Protein AF-A0A2T4RYZ0-F1 (afdb_monomer_lite)

Organism: NCBI:txid214473

Sequence (71 aa):
MSIKDEIESRKTFAIISHPDAGKTTLTEKLLLFGGAIREAGTVKGKKSGKFATSDWMKVEQERGISVTSSV

pLDDT: mean 73.69, std 17.13, range [35.34, 96.88]

Radius of gyration: 14.69 Å; chains: 1; bounding box: 34×19×42 Å

Structure (mmCIF, N/CA/C/O backbone):
data_AF-A0A2T4RYZ0-F1
#
_entry.id   AF-A0A2T4RYZ0-F1
#
loop_
_atom_site.group_PDB
_atom_site.id
_atom_site.type_symbol
_atom_site.label_atom_id
_atom_site.label_alt_id
_atom_site.label_comp_id
_atom_site.label_asym_id
_atom_site.label_entity_id
_atom_site.label_seq_id
_atom_site.pdbx_PDB_ins_code
_atom_site.Cartn_x
_atom_site.Cartn_y
_atom_site.Cartn_z
_atom_site.occupancy
_atom_site.B_iso_or_equiv
_atom_site.auth_seq_id
_atom_site.auth_comp_id
_atom_site.auth_asym_id
_atom_site.auth_atom_id
_atom_site.pdbx_PDB_model_num
ATOM 1 N N . MET A 1 1 ? -9.282 0.588 26.500 1.00 77.31 1 MET A N 1
ATOM 2 C CA . MET A 1 1 ? -9.638 0.828 25.092 1.00 77.31 1 MET A CA 1
ATOM 3 C C . MET A 1 1 ? -10.957 0.128 24.841 1.00 77.31 1 MET A C 1
ATOM 5 O O . MET A 1 1 ? -11.059 -1.059 25.134 1.00 77.31 1 MET A O 1
ATOM 9 N N . SER A 1 2 ? -11.991 0.875 24.472 1.00 95.81 2 SER A N 1
ATOM 10 C CA . SER A 1 2 ? -13.317 0.327 24.194 1.00 95.81 2 SER A CA 1
ATOM 11 C C . SER A 1 2 ? -13.370 -0.251 22.775 1.00 95.81 2 SER A C 1
ATOM 13 O O . SER A 1 2 ? -12.584 0.137 21.911 1.00 95.81 2 SER A O 1
ATOM 15 N N . ILE A 1 3 ? -14.326 -1.145 22.502 1.00 96.06 3 ILE A N 1
ATOM 16 C CA . ILE A 1 3 ? -14.560 -1.644 21.135 1.00 96.06 3 ILE A CA 1
ATOM 17 C C . ILE A 1 3 ? -14.865 -0.504 20.152 1.00 96.06 3 ILE A C 1
ATOM 19 O O . ILE A 1 3 ? -14.523 -0.581 18.976 1.00 96.06 3 ILE A O 1
ATOM 23 N N . LYS A 1 4 ? -15.476 0.577 20.644 1.00 96.31 4 LYS A N 1
ATOM 24 C CA . LYS A 1 4 ? -15.794 1.758 19.849 1.00 96.31 4 LYS A CA 1
ATOM 25 C C . LYS A 1 4 ? -14.521 2.512 19.449 1.00 96.31 4 LYS A C 1
ATOM 27 O O . LYS A 1 4 ? -14.375 2.841 18.277 1.00 96.31 4 LYS A O 1
ATOM 32 N N . ASP A 1 5 ? -13.577 2.677 20.377 1.00 96.88 5 ASP A N 1
ATOM 33 C CA . ASP A 1 5 ? -12.287 3.348 20.129 1.00 96.88 5 ASP A CA 1
ATOM 34 C C . ASP A 1 5 ? -11.475 2.594 19.057 1.00 96.88 5 ASP A C 1
ATOM 36 O O . ASP A 1 5 ? -10.860 3.176 18.162 1.00 96.88 5 ASP A O 1
ATOM 40 N N . GLU A 1 6 ? -11.513 1.262 19.119 1.00 96.12 6 GLU A N 1
ATOM 41 C CA . GLU A 1 6 ? -10.895 0.369 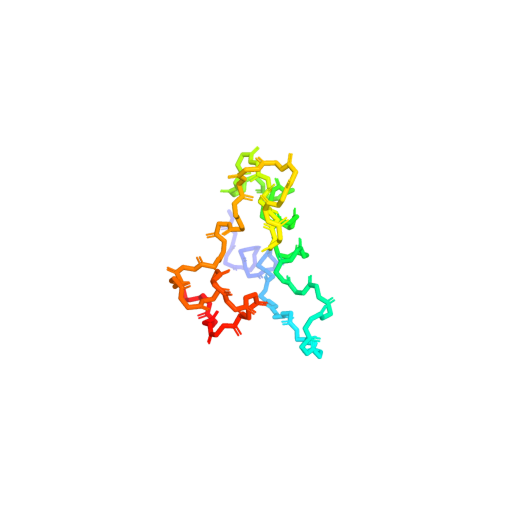18.141 1.00 96.12 6 GLU A CA 1
ATOM 42 C C . GLU A 1 6 ? -11.513 0.537 16.742 1.00 96.12 6 GLU A C 1
ATOM 44 O O . GLU A 1 6 ? -10.795 0.651 15.745 1.00 96.12 6 GLU A O 1
ATOM 49 N N . ILE A 1 7 ? -12.841 0.592 16.640 1.00 95.88 7 ILE A N 1
ATOM 50 C CA . ILE A 1 7 ? -13.533 0.775 15.355 1.00 95.88 7 ILE A CA 1
ATOM 51 C C . ILE A 1 7 ? -13.219 2.152 14.754 1.00 95.88 7 ILE A C 1
ATOM 53 O O . ILE A 1 7 ? -12.937 2.249 13.560 1.00 95.88 7 ILE A O 1
ATOM 57 N N . GLU A 1 8 ? -13.216 3.207 15.570 1.00 96.62 8 GLU A N 1
ATOM 58 C CA . GLU A 1 8 ? -12.973 4.581 15.114 1.00 96.62 8 GLU A CA 1
ATOM 59 C C . GLU A 1 8 ? -11.534 4.805 14.617 1.00 96.62 8 GLU A C 1
ATOM 61 O O . GLU A 1 8 ? -11.315 5.594 13.688 1.00 96.62 8 GLU A O 1
ATOM 66 N N . SER A 1 9 ? -10.555 4.077 15.165 1.00 95.25 9 SER A N 1
ATOM 67 C CA . SER A 1 9 ? -9.149 4.175 14.743 1.00 95.25 9 SER A CA 1
ATOM 68 C C . SER A 1 9 ? -8.850 3.488 13.400 1.00 95.25 9 SER A C 1
ATOM 70 O O . SER A 1 9 ? -7.960 3.929 12.671 1.00 95.25 9 SER A O 1
ATOM 72 N N . ARG A 1 10 ? -9.613 2.456 13.009 1.00 95.31 10 ARG A N 1
ATOM 73 C CA . ARG A 1 10 ? -9.400 1.713 11.753 1.00 95.31 10 ARG A CA 1
ATOM 74 C C . ARG A 1 10 ? -9.742 2.558 10.519 1.00 95.31 10 ARG A C 1
ATOM 76 O O . ARG A 1 10 ? -10.688 3.351 10.516 1.00 95.31 10 ARG A O 1
ATOM 83 N N . LYS A 1 11 ? -8.960 2.389 9.448 1.00 94.50 11 LYS A N 1
ATOM 84 C CA . LYS A 1 11 ? -9.155 3.044 8.143 1.00 94.50 11 LYS A CA 1
ATOM 85 C C . LYS A 1 11 ? -8.886 2.034 7.027 1.00 94.50 11 LYS A C 1
ATOM 87 O O . LYS A 1 11 ? -7.736 1.752 6.711 1.00 94.50 11 LYS A O 1
ATOM 92 N N . THR A 1 12 ? -9.951 1.496 6.440 1.00 93.62 12 THR A N 1
ATOM 93 C CA . THR A 1 12 ? -9.882 0.556 5.311 1.00 93.62 12 THR A CA 1
ATOM 94 C C . THR A 1 12 ? -10.195 1.303 4.021 1.00 93.62 12 THR A C 1
ATOM 96 O O . THR A 1 12 ? -11.252 1.923 3.914 1.00 93.62 12 THR A O 1
ATOM 99 N N . PHE A 1 13 ? -9.286 1.265 3.049 1.00 93.81 13 PHE A N 1
ATOM 100 C CA . PHE A 1 13 ? -9.443 1.955 1.769 1.00 93.81 13 PHE A CA 1
ATOM 101 C C . PHE A 1 13 ? -8.744 1.192 0.638 1.00 93.81 13 PHE A C 1
ATOM 103 O O . PHE A 1 13 ? -7.956 0.282 0.890 1.00 93.81 13 PHE A O 1
ATOM 110 N N . ALA A 1 14 ? -9.030 1.577 -0.606 1.00 89.44 14 ALA A N 1
ATOM 111 C CA . ALA A 1 14 ? -8.407 1.021 -1.804 1.00 89.44 14 ALA A CA 1
ATOM 112 C C . ALA A 1 14 ? -7.871 2.141 -2.707 1.00 89.44 14 ALA A C 1
ATOM 114 O O . ALA A 1 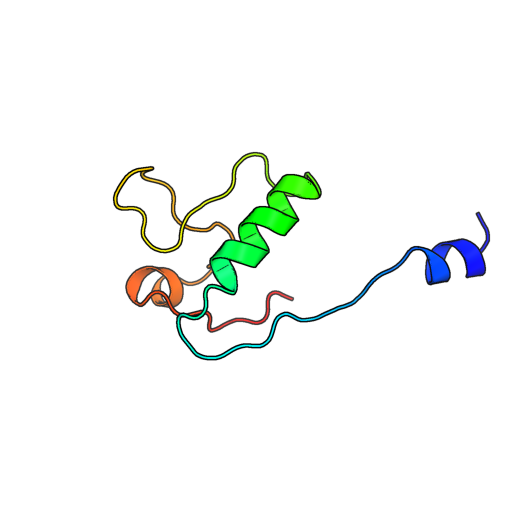14 ? -8.426 3.240 -2.741 1.00 89.44 14 ALA A O 1
ATOM 115 N N . ILE A 1 15 ? -6.809 1.849 -3.464 1.00 86.31 15 ILE A N 1
ATOM 116 C CA . ILE A 1 15 ? -6.238 2.756 -4.467 1.00 86.31 15 ILE A CA 1
ATOM 117 C C . ILE A 1 15 ? -6.621 2.236 -5.856 1.00 86.31 15 ILE A C 1
ATOM 119 O O . ILE A 1 15 ? -6.090 1.228 -6.319 1.00 86.31 15 ILE A O 1
ATOM 123 N N . ILE A 1 16 ? -7.526 2.942 -6.537 1.00 88.12 16 ILE A N 1
ATOM 124 C CA . ILE A 1 16 ? -7.972 2.626 -7.902 1.00 88.12 16 ILE A CA 1
ATOM 125 C C . ILE A 1 16 ? -7.515 3.714 -8.875 1.00 88.12 16 ILE A C 1
ATOM 127 O O . ILE A 1 16 ? -7.599 4.902 -8.577 1.00 88.12 16 ILE A O 1
ATOM 131 N N . SER A 1 17 ? -7.007 3.326 -10.044 1.00 85.81 17 SER A N 1
ATOM 132 C CA . SER A 1 17 ? -6.613 4.275 -11.092 1.00 85.81 17 SER A CA 1
ATOM 133 C C . SER A 1 17 ? -6.372 3.582 -12.432 1.00 85.81 17 SER A C 1
ATOM 135 O O . SER A 1 17 ? -6.291 2.351 -12.503 1.00 85.81 17 SER A O 1
ATOM 137 N N . HIS A 1 18 ? -6.192 4.382 -13.482 1.00 87.31 18 HIS A N 1
ATOM 138 C CA . HIS A 1 18 ? -5.776 3.927 -14.809 1.00 87.31 18 HIS A CA 1
ATOM 139 C C . HIS A 1 18 ? -4.430 3.160 -14.767 1.00 87.31 18 HIS A C 1
ATOM 141 O O . HIS A 1 18 ? -3.622 3.408 -13.857 1.00 87.31 18 HIS A O 1
ATOM 147 N N . PRO A 1 19 ? -4.162 2.210 -15.691 1.00 79.75 19 PRO A N 1
ATOM 148 C CA . PRO A 1 19 ? -2.835 1.612 -15.848 1.00 79.75 19 PRO A CA 1
ATOM 149 C C . PRO A 1 19 ? -1.723 2.671 -15.876 1.00 79.75 19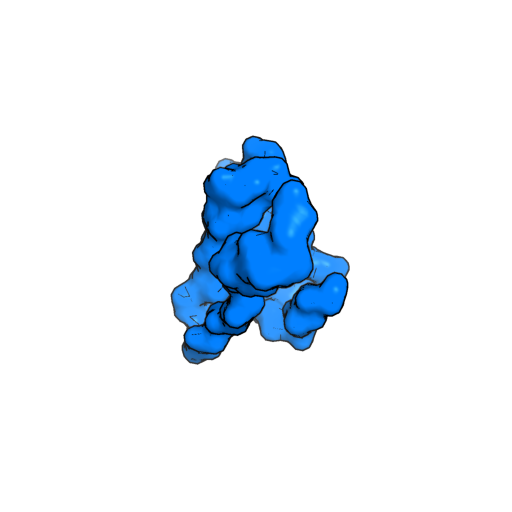 PRO A C 1
ATOM 151 O O . PRO A 1 19 ? -1.937 3.791 -16.332 1.00 79.75 19 PRO A O 1
ATOM 154 N N . ASP A 1 20 ? -0.567 2.344 -15.298 1.00 79.31 20 ASP A N 1
ATOM 155 C CA . ASP A 1 20 ? 0.618 3.215 -15.215 1.00 79.31 20 ASP A CA 1
ATOM 156 C C . ASP A 1 20 ? 0.467 4.560 -14.472 1.00 79.31 20 ASP A C 1
ATOM 158 O O . ASP A 1 20 ? 1.437 5.306 -14.352 1.00 79.31 20 ASP A O 1
ATOM 162 N N . ALA A 1 21 ? -0.683 4.859 -13.856 1.00 84.94 21 ALA A N 1
ATOM 163 C CA . ALA A 1 21 ? -0.892 6.101 -13.097 1.00 84.94 21 ALA A CA 1
ATOM 164 C C . ALA A 1 21 ? -0.185 6.147 -11.718 1.00 84.94 21 ALA A C 1
ATOM 166 O O . ALA A 1 21 ? -0.4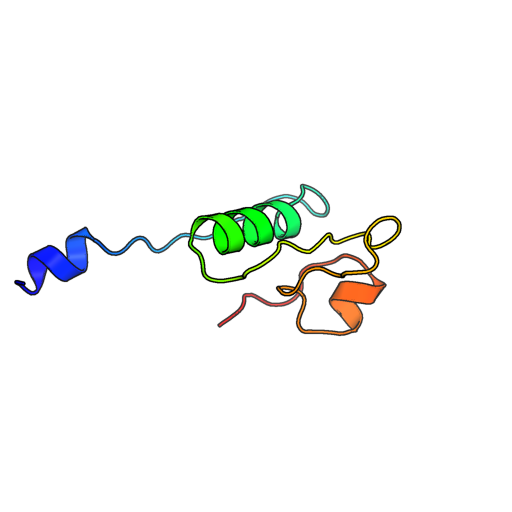24 7.054 -10.927 1.00 84.94 21 ALA A O 1
ATOM 167 N N . GLY A 1 22 ? 0.671 5.167 -11.401 1.00 82.94 22 GLY A N 1
ATOM 168 C CA . GLY A 1 22 ? 1.537 5.212 -10.214 1.00 82.94 22 GLY A CA 1
ATOM 169 C C . GLY A 1 22 ? 0.957 4.646 -8.909 1.00 82.94 22 GLY A C 1
ATOM 170 O O . GLY A 1 22 ? 1.456 4.993 -7.840 1.00 82.94 22 GLY A O 1
ATOM 171 N N . LYS A 1 23 ? -0.047 3.753 -8.963 1.00 88.56 23 LYS A N 1
ATOM 172 C CA . LYS A 1 23 ? -0.635 3.098 -7.765 1.00 88.56 23 LYS A CA 1
ATOM 173 C C . LYS A 1 23 ? 0.411 2.420 -6.885 1.00 88.56 23 LYS A C 1
ATOM 175 O O . LYS A 1 23 ? 0.435 2.637 -5.676 1.00 88.56 23 LYS A O 1
ATOM 180 N N . THR A 1 24 ? 1.293 1.638 -7.502 1.00 82.38 24 THR A N 1
ATOM 181 C CA . THR A 1 24 ? 2.357 0.904 -6.808 1.00 82.38 24 THR A CA 1
ATOM 182 C C . THR A 1 24 ? 3.327 1.869 -6.127 1.00 82.38 24 THR A C 1
ATOM 184 O O . THR A 1 24 ? 3.625 1.721 -4.947 1.00 82.38 24 THR A O 1
ATOM 187 N N . THR A 1 25 ? 3.730 2.944 -6.813 1.00 84.44 25 THR A N 1
ATOM 188 C CA . THR A 1 25 ? 4.599 3.982 -6.235 1.00 84.44 25 THR A CA 1
ATOM 189 C C . THR A 1 25 ? 3.965 4.659 -5.018 1.00 84.44 25 THR A C 1
ATOM 191 O O . THR A 1 25 ? 4.646 4.881 -4.018 1.00 84.44 25 THR A O 1
ATOM 194 N N . LEU A 1 26 ? 2.669 4.986 -5.080 1.00 88.38 26 LEU A N 1
ATOM 195 C CA . LEU A 1 26 ? 1.952 5.581 -3.949 1.00 88.38 26 LEU A CA 1
ATOM 196 C C . LEU A 1 26 ? 1.854 4.605 -2.767 1.00 88.38 26 LEU A C 1
ATOM 198 O O . LEU A 1 26 ? 2.073 5.003 -1.625 1.00 88.38 26 LEU A O 1
ATOM 202 N N . THR A 1 27 ? 1.589 3.329 -3.049 1.00 87.38 27 THR A N 1
ATOM 203 C CA . THR A 1 27 ? 1.497 2.264 -2.038 1.00 87.38 27 THR A CA 1
ATOM 204 C C . THR A 1 27 ? 2.817 2.092 -1.283 1.00 87.38 27 THR A C 1
ATOM 206 O O . THR A 1 27 ? 2.826 2.121 -0.056 1.00 87.38 27 THR A O 1
ATOM 209 N N . GLU A 1 28 ? 3.949 2.030 -1.989 1.00 85.56 28 GLU A N 1
ATOM 210 C CA . GLU A 1 28 ? 5.285 1.938 -1.376 1.00 85.56 28 GLU A CA 1
ATOM 211 C C . GLU A 1 28 ? 5.585 3.126 -0.446 1.00 85.56 28 GLU A C 1
ATOM 213 O O . GLU A 1 28 ? 6.168 2.962 0.626 1.00 85.56 28 GLU A O 1
ATOM 218 N N . LYS A 1 29 ? 5.157 4.341 -0.813 1.00 88.12 29 LYS A N 1
ATOM 219 C CA . LYS A 1 29 ? 5.324 5.519 0.052 1.00 88.12 29 LYS A CA 1
ATOM 220 C C . LYS A 1 29 ? 4.449 5.447 1.298 1.00 88.12 29 LYS A C 1
ATOM 222 O O . LYS A 1 29 ? 4.939 5.766 2.377 1.00 88.12 29 LYS A O 1
ATOM 227 N N . LEU A 1 30 ? 3.197 5.011 1.171 1.00 90.38 30 LEU A N 1
ATOM 228 C CA . LEU A 1 30 ? 2.303 4.829 2.318 1.00 90.38 30 LEU A CA 1
ATOM 229 C C . LEU A 1 30 ? 2.853 3.788 3.299 1.00 90.38 30 LEU A C 1
ATOM 231 O O . LEU A 1 30 ? 2.866 4.041 4.500 1.00 90.38 30 LEU A O 1
ATOM 235 N N . LEU A 1 31 ? 3.374 2.666 2.795 1.00 88.00 31 LEU A N 1
ATOM 236 C CA . LEU A 1 31 ? 4.009 1.638 3.622 1.00 88.00 31 LEU A CA 1
ATOM 237 C C . LEU A 1 31 ? 5.270 2.160 4.327 1.00 88.00 31 LEU A C 1
ATOM 239 O O . LEU A 1 31 ? 5.475 1.856 5.502 1.00 88.00 31 LEU A O 1
ATOM 243 N N . LEU A 1 32 ? 6.090 2.971 3.648 1.00 85.75 32 LEU A N 1
ATOM 244 C CA . LEU A 1 32 ? 7.271 3.596 4.252 1.00 85.75 32 LEU A CA 1
ATOM 245 C C . LEU A 1 32 ? 6.882 4.576 5.366 1.00 85.75 32 LEU A C 1
ATOM 247 O O . LEU A 1 32 ? 7.435 4.514 6.461 1.00 85.75 32 LEU A O 1
ATOM 251 N N . PHE A 1 33 ? 5.920 5.468 5.111 1.00 90.12 33 PHE A N 1
ATOM 252 C CA . PHE A 1 33 ? 5.468 6.445 6.108 1.00 90.12 33 PHE A CA 1
ATOM 253 C C . PHE A 1 33 ? 4.734 5.795 7.284 1.00 90.12 33 PHE A C 1
ATOM 255 O O . PHE A 1 33 ? 4.846 6.275 8.408 1.00 90.12 33 PHE A O 1
ATOM 262 N N . GLY A 1 34 ? 4.027 4.689 7.043 1.00 89.06 34 GLY A N 1
ATOM 263 C CA . GLY A 1 34 ? 3.411 3.872 8.088 1.00 89.06 34 GLY A CA 1
ATOM 264 C C . GLY A 1 34 ? 4.401 3.005 8.871 1.00 89.06 34 GLY A C 1
ATOM 265 O O . GLY A 1 34 ? 3.988 2.310 9.794 1.00 89.06 34 GLY A O 1
ATOM 266 N N . GLY A 1 35 ? 5.690 3.007 8.508 1.00 87.38 35 GLY A N 1
ATOM 267 C CA . GLY A 1 35 ? 6.719 2.185 9.150 1.00 87.38 35 GLY A CA 1
ATOM 268 C C . GLY A 1 35 ? 6.608 0.684 8.860 1.00 87.38 35 GLY A C 1
ATOM 269 O O . GLY A 1 35 ? 7.305 -0.107 9.494 1.00 87.38 35 GLY A O 1
ATOM 270 N N . ALA A 1 36 ? 5.762 0.279 7.907 1.00 84.69 36 ALA A N 1
ATOM 271 C CA . ALA A 1 36 ? 5.582 -1.117 7.509 1.00 84.69 36 ALA A CA 1
ATOM 272 C C . ALA A 1 36 ? 6.776 -1.651 6.698 1.00 84.69 36 ALA A C 1
ATOM 274 O O . ALA A 1 36 ? 7.066 -2.845 6.736 1.00 84.69 36 ALA A O 1
ATOM 275 N N . ILE A 1 37 ? 7.500 -0.766 6.002 1.00 78.62 37 ILE A N 1
ATOM 276 C CA . ILE A 1 37 ? 8.766 -1.072 5.324 1.00 78.62 37 ILE A CA 1
ATOM 277 C C . ILE A 1 37 ? 9.837 -0.051 5.719 1.00 78.62 37 ILE A C 1
ATOM 279 O O . ILE A 1 37 ? 9.538 1.110 5.990 1.00 78.62 37 ILE A O 1
ATOM 283 N N . ARG A 1 38 ? 11.105 -0.477 5.742 1.00 77.56 38 ARG A N 1
ATOM 284 C CA . ARG A 1 38 ? 12.246 0.391 6.101 1.00 77.56 38 ARG A CA 1
ATOM 285 C C . ARG A 1 38 ? 12.713 1.287 4.952 1.00 77.56 38 ARG A C 1
ATOM 287 O O . ARG A 1 38 ? 13.385 2.284 5.189 1.00 77.56 38 ARG A O 1
ATOM 294 N N . GLU A 1 39 ? 12.385 0.922 3.717 1.00 73.38 39 GLU A N 1
ATOM 295 C CA . GLU A 1 39 ? 12.808 1.617 2.504 1.00 73.38 39 GLU A CA 1
ATOM 296 C C . GLU A 1 39 ? 11.780 1.358 1.398 1.00 73.38 39 GLU A C 1
ATOM 298 O O . GLU A 1 39 ? 11.321 0.229 1.253 1.00 73.38 39 GLU A O 1
ATOM 303 N N . ALA A 1 40 ? 11.411 2.389 0.635 1.00 70.44 40 ALA A N 1
ATOM 304 C CA . ALA A 1 40 ? 10.456 2.265 -0.469 1.00 70.44 40 ALA A CA 1
ATOM 305 C C . ALA A 1 40 ? 11.162 1.857 -1.772 1.00 70.44 40 ALA A C 1
ATOM 307 O O . ALA A 1 40 ? 12.119 2.520 -2.189 1.00 70.44 40 ALA A O 1
ATOM 308 N N . GLY A 1 41 ? 10.662 0.815 -2.440 1.00 65.56 41 GLY A N 1
ATOM 309 C CA . GLY A 1 41 ? 11.119 0.392 -3.764 1.00 65.56 41 GLY A CA 1
ATOM 310 C C . GLY A 1 41 ? 10.532 1.241 -4.899 1.00 65.56 41 GLY A C 1
ATOM 311 O O . GLY A 1 41 ? 9.734 2.155 -4.689 1.00 65.56 41 GLY A O 1
ATOM 312 N N . THR A 1 42 ? 10.948 0.988 -6.143 1.00 65.81 42 THR A N 1
ATOM 313 C CA . THR A 1 42 ? 10.395 1.663 -7.336 1.00 65.81 42 THR A CA 1
ATOM 314 C C . THR A 1 42 ? 10.097 0.650 -8.439 1.00 65.81 42 THR A C 1
ATOM 316 O O . THR A 1 42 ? 10.901 -0.243 -8.688 1.00 65.81 42 THR A O 1
ATOM 319 N N . VAL A 1 43 ? 8.977 0.830 -9.154 1.00 60.09 43 VAL A N 1
ATOM 320 C CA . VAL A 1 43 ? 8.505 -0.076 -10.228 1.00 60.09 43 VAL A CA 1
ATOM 321 C C . VAL A 1 43 ? 9.516 -0.212 -11.381 1.00 60.09 43 VAL A C 1
ATOM 323 O O . VAL A 1 43 ? 9.646 -1.264 -11.992 1.00 60.09 43 VAL A O 1
ATOM 326 N N . LYS A 1 44 ? 10.294 0.841 -11.675 1.00 58.59 44 LYS A N 1
ATOM 327 C CA . LYS A 1 44 ? 11.382 0.825 -12.671 1.00 58.59 44 LYS A CA 1
ATOM 328 C C . LYS A 1 44 ? 12.740 0.923 -11.969 1.00 58.59 44 LYS A C 1
ATOM 330 O O . LYS A 1 44 ? 13.296 2.013 -11.840 1.00 58.59 44 LYS A O 1
ATOM 335 N N . GLY A 1 45 ? 13.293 -0.211 -11.543 1.00 54.34 45 GLY A N 1
ATOM 336 C CA . GLY A 1 45 ? 14.562 -0.335 -10.805 1.00 54.34 45 GLY A CA 1
ATOM 337 C C . GLY A 1 45 ? 15.851 0.038 -11.564 1.00 54.34 45 GLY A C 1
ATOM 338 O O . GLY A 1 45 ? 16.882 -0.585 -11.344 1.00 54.34 45 GLY A O 1
ATOM 339 N N . LYS A 1 46 ? 15.848 1.039 -12.458 1.00 49.50 46 LYS A N 1
ATOM 340 C CA . LYS A 1 46 ? 17.037 1.407 -13.258 1.00 49.50 46 LYS A CA 1
ATOM 341 C C . LYS A 1 46 ? 18.083 2.265 -12.525 1.00 49.50 46 LYS A C 1
ATOM 343 O O . LYS A 1 46 ? 19.190 2.385 -13.033 1.00 49.50 46 LYS A O 1
ATOM 348 N N . LYS A 1 47 ? 17.772 2.876 -11.370 1.00 47.72 47 LYS A N 1
ATOM 349 C CA . LYS A 1 47 ? 18.722 3.748 -10.632 1.00 47.72 47 LYS A CA 1
ATOM 350 C C . LYS A 1 47 ? 19.013 3.346 -9.182 1.00 47.72 47 LYS A C 1
ATOM 352 O O . LYS A 1 47 ? 20.053 3.735 -8.672 1.00 47.72 47 LYS A O 1
ATOM 357 N N . SER A 1 48 ? 18.139 2.580 -8.528 1.00 53.47 48 SER A N 1
ATOM 358 C CA . SER A 1 48 ? 18.272 2.199 -7.108 1.00 53.47 48 SER A CA 1
ATOM 359 C C . SER A 1 48 ? 18.437 0.692 -6.873 1.00 53.47 48 SER A C 1
ATOM 361 O O . SER A 1 48 ? 18.581 0.273 -5.729 1.00 53.47 48 SER A O 1
ATOM 363 N N . GLY A 1 49 ? 18.401 -0.137 -7.926 1.00 52.78 49 GLY A N 1
ATOM 364 C CA . GLY A 1 49 ? 18.592 -1.593 -7.842 1.00 52.78 49 GLY A CA 1
ATOM 365 C C . GLY A 1 49 ? 17.504 -2.375 -7.089 1.00 52.78 49 GLY A C 1
ATOM 366 O O . GLY A 1 49 ? 17.563 -3.600 -7.061 1.00 52.78 49 GLY A O 1
ATOM 367 N N . LYS A 1 50 ? 16.507 -1.701 -6.497 1.00 55.22 50 LYS A N 1
ATOM 368 C CA . LYS A 1 50 ? 15.447 -2.312 -5.682 1.00 55.22 50 LYS A CA 1
ATOM 369 C C . LYS A 1 50 ? 14.078 -2.135 -6.339 1.00 55.22 50 LYS A C 1
ATOM 371 O O . LYS A 1 50 ? 13.625 -1.008 -6.558 1.00 55.22 50 LYS A O 1
ATOM 376 N N . PHE A 1 51 ? 13.445 -3.260 -6.656 1.00 60.31 51 PHE A N 1
ATOM 377 C CA . PHE A 1 51 ? 12.066 -3.329 -7.143 1.00 60.31 51 PHE A CA 1
ATOM 378 C C . PHE A 1 51 ? 11.073 -3.018 -6.012 1.00 60.31 51 PHE A C 1
ATOM 380 O O . PHE A 1 51 ? 11.439 -3.075 -4.836 1.00 60.31 51 PHE A O 1
ATOM 387 N N . ALA A 1 52 ? 9.839 -2.642 -6.361 1.00 59.16 52 ALA A N 1
ATOM 388 C CA . ALA A 1 52 ? 8.769 -2.459 -5.382 1.00 59.16 52 ALA A CA 1
ATOM 389 C C . ALA A 1 52 ? 8.521 -3.773 -4.623 1.00 59.16 52 ALA A C 1
ATOM 391 O O . ALA A 1 52 ? 8.436 -4.841 -5.225 1.00 59.16 52 ALA A O 1
ATOM 392 N N . THR A 1 53 ? 8.436 -3.693 -3.296 1.00 61.03 53 THR A N 1
ATOM 393 C CA . THR A 1 53 ? 8.210 -4.862 -2.424 1.00 61.03 53 THR A CA 1
ATOM 394 C C . THR A 1 53 ? 6.761 -5.352 -2.438 1.00 61.03 53 THR A C 1
ATOM 396 O O . THR A 1 53 ? 6.484 -6.471 -2.015 1.00 61.03 53 THR A O 1
ATOM 399 N N . SER A 1 54 ? 5.848 -4.521 -2.943 1.00 56.38 54 SER A N 1
ATOM 400 C CA . SER A 1 54 ? 4.423 -4.818 -3.117 1.00 56.38 54 SER A CA 1
ATOM 401 C C . SER A 1 54 ? 4.098 -5.685 -4.343 1.00 56.38 54 SER A C 1
ATOM 403 O O . SER A 1 54 ? 3.026 -6.286 -4.372 1.00 56.38 54 SER A O 1
ATOM 405 N N . ASP A 1 55 ? 5.017 -5.819 -5.305 1.00 57.41 55 ASP A N 1
ATOM 406 C CA . ASP A 1 55 ? 4.843 -6.670 -6.489 1.00 57.41 55 ASP A CA 1
ATOM 407 C C . ASP A 1 55 ? 5.352 -8.094 -6.174 1.00 57.41 55 ASP A C 1
ATOM 409 O O . ASP A 1 55 ? 6.545 -8.395 -6.307 1.00 57.41 55 ASP A O 1
ATOM 413 N N . TRP A 1 56 ? 4.459 -8.967 -5.690 1.00 54.59 56 TRP A N 1
ATOM 414 C CA . TRP A 1 56 ? 4.788 -10.328 -5.233 1.00 54.59 56 TRP A CA 1
ATOM 415 C C . TRP A 1 56 ? 5.032 -11.316 -6.383 1.00 54.59 56 TRP A C 1
ATOM 417 O O . TRP A 1 56 ? 5.725 -12.319 -6.191 1.00 54.59 56 TRP A O 1
ATOM 427 N N . MET A 1 57 ? 4.494 -11.069 -7.585 1.00 57.69 57 MET A N 1
ATOM 428 C CA . MET A 1 57 ? 4.678 -11.975 -8.722 1.00 57.69 57 MET A CA 1
ATOM 429 C C . MET A 1 57 ? 5.775 -11.495 -9.680 1.00 57.69 57 MET A C 1
ATOM 431 O O . MET A 1 57 ? 5.800 -10.343 -10.105 1.00 57.69 57 MET A O 1
ATOM 435 N N . LYS A 1 58 ? 6.636 -12.414 -10.148 1.00 57.69 58 LYS A N 1
ATOM 436 C CA . LYS A 1 58 ? 7.636 -12.126 -11.202 1.00 57.69 58 LYS A CA 1
ATOM 437 C C . LYS A 1 58 ? 7.025 -11.473 -12.451 1.00 57.69 58 LYS A C 1
ATOM 439 O O . LYS A 1 58 ? 7.659 -10.618 -13.058 1.00 57.69 58 LYS A O 1
ATOM 444 N N . VAL A 1 59 ? 5.784 -11.830 -12.800 1.00 56.12 59 VAL A N 1
ATOM 445 C CA . VAL A 1 59 ? 5.0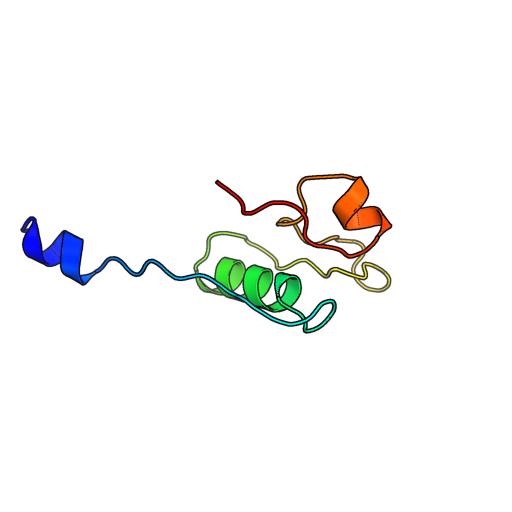62 -11.238 -13.940 1.00 56.12 59 VAL A CA 1
ATOM 446 C C . VAL A 1 59 ? 4.741 -9.752 -13.735 1.00 56.12 59 VAL A C 1
ATOM 448 O O . VAL A 1 59 ? 4.757 -8.992 -14.701 1.00 56.12 59 VAL A O 1
ATOM 451 N N . GLU A 1 60 ? 4.481 -9.329 -12.495 1.00 60.16 60 GLU A N 1
ATOM 452 C CA . GLU A 1 60 ? 4.212 -7.930 -12.140 1.00 60.16 60 GLU A CA 1
ATOM 453 C C . GLU A 1 60 ? 5.490 -7.102 -12.288 1.00 60.16 60 GLU A C 1
ATOM 455 O O . GLU A 1 60 ? 5.483 -6.063 -12.946 1.00 60.16 60 GLU A O 1
ATOM 460 N N . GLN A 1 61 ? 6.617 -7.628 -11.798 1.00 60.97 61 GLN A N 1
ATOM 461 C CA . GLN A 1 61 ? 7.927 -6.977 -11.904 1.00 60.97 61 GLN A CA 1
ATOM 462 C C . GLN A 1 61 ? 8.440 -6.886 -13.352 1.00 60.97 61 GLN A C 1
ATOM 464 O O . GLN A 1 61 ? 8.983 -5.855 -13.748 1.00 60.97 61 GLN A O 1
ATOM 469 N N . GLU A 1 62 ? 8.262 -7.934 -14.164 1.00 58.91 62 GLU A N 1
ATOM 470 C CA . GLU A 1 62 ? 8.707 -7.951 -15.567 1.00 58.91 62 GLU A CA 1
ATOM 471 C C . GLU A 1 62 ? 7.885 -7.022 -16.470 1.00 58.91 62 GLU A C 1
ATOM 473 O O . GLU A 1 62 ? 8.417 -6.455 -17.426 1.00 58.91 62 GLU A O 1
ATOM 478 N N . ARG A 1 63 ? 6.587 -6.858 -16.182 1.00 57.75 63 ARG A N 1
ATOM 479 C CA . ARG A 1 63 ? 5.664 -6.064 -17.010 1.00 57.75 63 ARG A CA 1
ATOM 480 C C . ARG A 1 63 ? 5.317 -4.694 -16.423 1.00 57.75 63 ARG A C 1
ATOM 482 O O . ARG A 1 63 ? 4.713 -3.892 -17.128 1.00 57.75 63 ARG A O 1
ATOM 489 N N . GLY A 1 64 ? 5.696 -4.410 -15.177 1.00 56.72 64 GLY A N 1
ATOM 490 C CA . GLY A 1 64 ? 5.351 -3.170 -14.473 1.00 56.72 64 GLY A CA 1
ATOM 491 C C . GLY A 1 64 ? 3.852 -3.014 -14.195 1.00 56.72 64 GLY A C 1
ATOM 492 O O . GLY A 1 64 ? 3.369 -1.889 -14.091 1.00 56.72 64 GLY A O 1
ATOM 493 N N . ILE A 1 65 ? 3.113 -4.124 -14.118 1.00 57.56 65 ILE A N 1
ATOM 494 C CA . ILE A 1 65 ? 1.662 -4.150 -13.888 1.00 57.56 65 ILE A CA 1
ATOM 495 C C . ILE A 1 65 ? 1.367 -4.650 -12.477 1.00 57.56 65 ILE A C 1
ATOM 497 O O . ILE A 1 65 ? 2.081 -5.502 -11.972 1.00 57.56 65 ILE A O 1
ATOM 501 N N . SER A 1 66 ? 0.287 -4.164 -11.871 1.00 55.25 66 SER A N 1
ATOM 502 C CA . SER A 1 66 ? -0.238 -4.700 -10.611 1.00 55.25 66 SER A CA 1
ATOM 503 C C . SER A 1 66 ? -1.404 -5.634 -10.941 1.00 55.25 66 SER A C 1
ATOM 505 O O . SER A 1 66 ? -2.382 -5.204 -11.556 1.00 55.25 66 SER A O 1
ATOM 507 N N . VAL A 1 67 ? -1.257 -6.918 -10.616 1.00 54.34 67 VAL A N 1
ATOM 508 C CA . VAL A 1 67 ? -2.197 -8.009 -10.925 1.00 54.34 67 VAL A CA 1
ATOM 509 C C . VAL A 1 67 ? -2.908 -8.491 -9.659 1.00 54.34 67 VAL A C 1
ATOM 511 O O . VAL A 1 67 ? -4.047 -8.946 -9.742 1.00 54.34 67 VAL A O 1
ATOM 514 N N . THR A 1 68 ? -2.291 -8.346 -8.485 1.00 50.66 68 THR A N 1
ATOM 515 C CA . THR A 1 68 ? -2.827 -8.872 -7.224 1.00 50.66 68 THR A CA 1
ATOM 516 C C . THR A 1 68 ? -3.305 -7.764 -6.285 1.00 50.66 68 THR A C 1
ATOM 518 O O . THR A 1 68 ? -2.532 -6.904 -5.872 1.00 50.66 68 THR A O 1
ATOM 521 N N . SER A 1 69 ? -4.580 -7.809 -5.879 1.00 46.62 69 SER 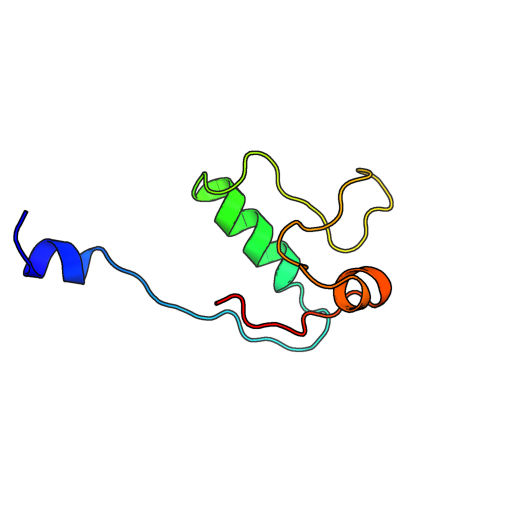A N 1
ATOM 522 C CA . SER A 1 69 ? -5.010 -7.173 -4.630 1.00 46.62 69 SER A CA 1
ATOM 523 C C . SER A 1 69 ? -4.347 -7.943 -3.491 1.00 46.62 69 SER A C 1
ATOM 525 O O . SER A 1 69 ? -4.748 -9.076 -3.223 1.00 46.62 69 SER A O 1
ATOM 527 N N . SER A 1 70 ? -3.296 -7.386 -2.889 1.00 46.72 70 SER A N 1
ATOM 528 C CA . SER A 1 70 ? -2.646 -7.974 -1.717 1.00 46.72 70 SER A CA 1
ATOM 529 C C . SER A 1 70 ? -3.709 -8.262 -0.651 1.00 46.72 70 SER A C 1
ATOM 531 O O . SER A 1 70 ? -4.361 -7.334 -0.171 1.00 46.72 70 SER A O 1
ATOM 533 N N . VAL A 1 71 ? -3.934 -9.546 -0.365 1.00 35.34 71 VAL A N 1
ATOM 534 C CA . VAL A 1 71 ? -4.697 -10.018 0.801 1.00 35.34 71 VAL A CA 1
ATOM 535 C C . VAL A 1 71 ? -3.805 -10.039 2.027 1.00 35.34 71 VAL A C 1
ATOM 537 O O . VAL A 1 71 ? -2.607 -10.367 1.867 1.00 35.34 71 VAL A O 1
#

InterPro domains:
  IPR000795 Translational (tr)-type GTP-binding domain [PF00009] (11-70)
  IPR000795 Translational (tr)-type GTP-binding domain [PS51722] (8-71)
  IPR004548 Peptide chain release factor 3 [PTHR43556] (2-71)
  IPR027417 P-loop containing nucleoside triphosphate hydrolase [G3DSA:3.40.50.300] (12-71)
  IPR027417 P-loop containing nucleoside triphosphate hydrolase [G3DSA:3.40.50.300] (18-46)
  IPR027417 P-loop containing nucleoside triphosphate hydrolase [SSF52540] (6-71)
  IPR031157 Tr-type G domain, conserved site [PS00301] (55-70)

Foldseek 3Di:
DDPVVVVVPDDDDDDDDDPPPCRLVVVQVVCCVVVVDVDAADLPCPDPVGHGPQQPDPVCSVPVHDDDPDD

Secondary structure (DSSP, 8-state):
--HHHHHHH--------STTSSHHHHHHHHHHHTTSSSS---SS-TTTS---TT--SHHHHHHT-------